Protein AF-A0A2P2KUY6-F1 (afdb_monomer)

Organism: Rhizophora mucronata (NCBI:txid61149)

Solvent-accessible surface area (backbone atoms only — not comparable to full-atom values): 4201 Å² total; per-residue (Å²): 130,90,56,81,73,67,66,56,64,82,43,42,68,60,49,54,50,52,53,52,50,54,56,62,58,66,76,46,86,75,69,43,91,91,45,80,85,53,72,73,91,76,87,81,84,88,62,99,76,70,82,80,84,69,74,90,81,86,126

Radius of gyration: 20.1 Å; Cα contacts (8 Å, |Δi|>4): 9; chains: 1; bounding box: 25×44×57 Å

Mean predicted aligned error: 10.87 Å

Structure (mmCIF, N/CA/C/O backbone):
data_AF-A0A2P2KUY6-F1
#
_entry.id   AF-A0A2P2KUY6-F1
#
loop_
_atom_site.group_PDB
_atom_site.id
_atom_site.type_symbol
_atom_site.label_atom_id
_atom_site.label_alt_id
_atom_site.label_comp_id
_atom_site.label_asym_id
_atom_site.label_entity_id
_atom_site.label_seq_id
_atom_site.pdbx_PDB_ins_code
_atom_site.Cartn_x
_atom_site.Cartn_y
_atom_site.Cartn_z
_atom_site.occupancy
_atom_site.B_iso_or_equiv
_atom_site.auth_seq_id
_atom_site.auth_comp_id
_atom_site.auth_asym_id
_atom_site.auth_atom_id
_atom_site.pdbx_PDB_model_num
ATOM 1 N N . MET A 1 1 ? 8.821 5.297 -36.116 1.00 48.62 1 MET A N 1
ATOM 2 C CA . MET A 1 1 ? 7.772 4.839 -35.181 1.00 48.62 1 MET A CA 1
ATOM 3 C C . MET A 1 1 ? 8.470 4.205 -33.990 1.00 48.62 1 MET A C 1
ATOM 5 O O . MET A 1 1 ? 9.164 3.221 -34.218 1.00 48.62 1 MET A O 1
ATOM 9 N N . PRO A 1 2 ? 8.401 4.764 -32.770 1.00 47.50 2 PRO A N 1
ATOM 10 C CA . PRO A 1 2 ? 8.981 4.088 -31.619 1.00 47.50 2 PRO A CA 1
ATOM 11 C C . PRO A 1 2 ? 8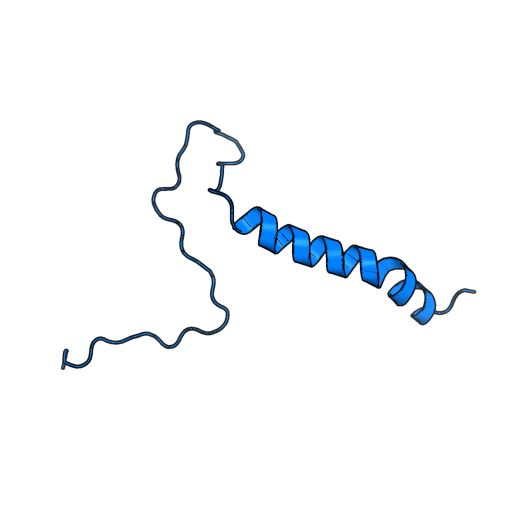.129 2.848 -31.321 1.00 47.50 2 PRO A C 1
ATOM 13 O O . PRO A 1 2 ? 6.915 2.940 -31.146 1.00 47.50 2 PRO A O 1
ATOM 16 N N . THR A 1 3 ? 8.752 1.675 -31.370 1.00 52.50 3 THR A N 1
ATOM 17 C CA . THR A 1 3 ? 8.124 0.383 -31.091 1.00 52.50 3 THR A CA 1
ATOM 18 C C . THR A 1 3 ? 7.827 0.254 -29.595 1.00 52.50 3 THR A C 1
ATOM 20 O O . THR A 1 3 ? 8.577 0.743 -28.756 1.00 52.50 3 THR A O 1
ATOM 23 N N . SER A 1 4 ? 6.725 -0.423 -29.251 1.00 56.44 4 SER A N 1
ATOM 24 C CA . SER A 1 4 ? 6.170 -0.603 -27.891 1.00 56.44 4 SER A CA 1
ATOM 25 C C . SER A 1 4 ? 7.198 -0.907 -26.776 1.00 56.44 4 SER A C 1
ATOM 27 O O . SER A 1 4 ? 6.990 -0.544 -25.619 1.00 56.44 4 SER A O 1
ATOM 29 N N . GLN A 1 5 ? 8.347 -1.496 -27.113 1.00 54.50 5 GLN A N 1
ATOM 30 C CA . GLN A 1 5 ? 9.421 -1.829 -26.176 1.00 54.50 5 GLN A CA 1
ATOM 31 C C . GLN A 1 5 ? 10.176 -0.609 -25.607 1.00 54.50 5 GLN A C 1
ATOM 33 O O . GLN A 1 5 ? 10.639 -0.672 -24.468 1.00 54.50 5 GLN A O 1
ATOM 38 N N . THR A 1 6 ? 10.261 0.525 -26.318 1.00 48.53 6 THR A N 1
ATOM 39 C CA . THR A 1 6 ? 11.008 1.709 -25.835 1.00 48.53 6 THR A CA 1
ATOM 40 C C . THR A 1 6 ? 10.260 2.516 -24.768 1.00 48.53 6 THR A C 1
ATOM 42 O O . THR A 1 6 ? 10.880 3.262 -24.014 1.00 48.53 6 THR A O 1
ATOM 45 N N . ILE A 1 7 ? 8.938 2.350 -24.653 1.00 53.38 7 ILE A N 1
ATOM 46 C CA . ILE A 1 7 ? 8.104 3.069 -23.670 1.00 53.38 7 ILE A CA 1
ATOM 47 C C . ILE A 1 7 ? 8.332 2.527 -22.243 1.00 53.38 7 ILE A C 1
ATOM 49 O O . ILE A 1 7 ? 8.242 3.276 -21.266 1.00 53.38 7 ILE A O 1
ATOM 53 N N . ASN A 1 8 ? 8.682 1.240 -22.122 1.00 57.12 8 ASN A N 1
ATOM 54 C CA . ASN A 1 8 ? 8.751 0.514 -20.850 1.00 57.12 8 ASN A CA 1
ATOM 55 C C . ASN A 1 8 ? 10.019 0.836 -20.028 1.00 57.12 8 ASN A C 1
ATOM 57 O O . ASN A 1 8 ? 9.966 0.929 -18.804 1.00 57.12 8 ASN A O 1
ATOM 61 N N . VAL A 1 9 ? 11.164 1.082 -20.674 1.00 58.53 9 VAL A N 1
ATOM 62 C CA . VAL A 1 9 ? 12.431 1.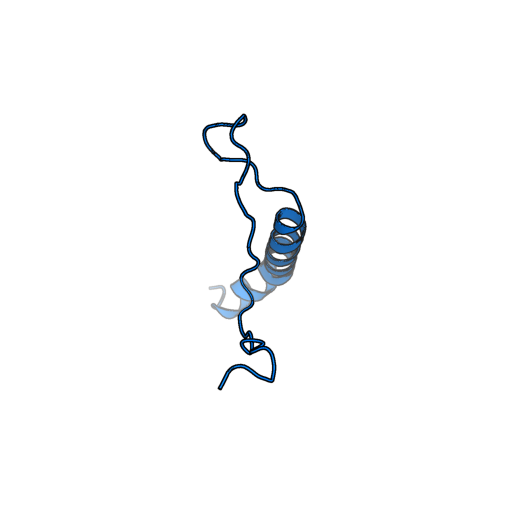306 -19.948 1.00 58.53 9 VAL A CA 1
ATOM 63 C C . VAL A 1 9 ? 12.531 2.732 -19.389 1.00 58.53 9 VAL A C 1
ATOM 65 O O . VAL A 1 9 ? 12.950 2.908 -18.248 1.00 58.53 9 VAL A O 1
ATOM 68 N N . TYR A 1 10 ? 12.060 3.741 -20.135 1.00 59.69 10 TYR A N 1
ATOM 69 C CA . TYR A 1 10 ? 12.179 5.165 -19.764 1.00 59.69 10 TYR A CA 1
ATOM 70 C C . TYR A 1 10 ? 11.402 5.550 -18.492 1.00 59.69 10 TYR A C 1
ATOM 72 O O . TYR A 1 10 ? 11.678 6.568 -17.862 1.00 59.69 10 TYR A O 1
ATOM 80 N N . HIS A 1 11 ? 10.428 4.726 -18.102 1.00 79.69 11 HIS A N 1
ATOM 81 C CA . HIS A 1 11 ? 9.597 4.938 -16.918 1.00 79.69 11 HIS A CA 1
ATOM 82 C C . HIS A 1 11 ? 9.896 3.945 -15.796 1.00 79.69 11 HIS A C 1
ATOM 84 O O . HIS A 1 11 ? 9.339 4.082 -14.707 1.00 79.69 11 HIS A O 1
ATOM 90 N N . ARG A 1 12 ? 10.786 2.970 -16.028 1.00 87.31 12 ARG A N 1
ATOM 91 C CA . ARG A 1 12 ? 11.052 1.884 -15.082 1.00 87.31 12 ARG A CA 1
ATOM 92 C C . ARG A 1 12 ? 11.505 2.416 -13.726 1.00 87.31 12 ARG A C 1
ATOM 94 O O . ARG A 1 12 ? 10.912 2.062 -12.715 1.00 87.31 12 ARG A O 1
ATOM 101 N N . GLU A 1 13 ? 12.499 3.300 -13.698 1.00 89.50 13 GLU A N 1
ATOM 102 C CA . GLU A 1 13 ? 13.007 3.878 -12.444 1.00 89.50 13 GLU A CA 1
ATOM 103 C C . GLU A 1 13 ? 11.947 4.714 -11.723 1.00 89.50 13 GLU A C 1
ATOM 105 O O . GLU A 1 13 ? 11.790 4.614 -10.507 1.00 89.50 13 GLU A O 1
ATOM 110 N N . ARG A 1 14 ? 11.154 5.489 -12.474 1.00 89.00 14 ARG A N 1
ATOM 111 C CA . ARG A 1 14 ? 10.044 6.271 -11.915 1.00 89.00 14 ARG A CA 1
ATOM 112 C C . ARG A 1 14 ? 8.987 5.364 -11.290 1.00 89.00 14 ARG A C 1
ATOM 114 O O . ARG A 1 14 ? 8.493 5.676 -10.212 1.00 89.00 14 ARG A O 1
ATOM 121 N N . HIS A 1 15 ? 8.649 4.256 -11.944 1.00 90.44 15 HIS A N 1
ATOM 122 C CA . HIS A 1 15 ? 7.685 3.287 -11.429 1.00 90.44 15 HIS A CA 1
ATOM 123 C C . HIS A 1 15 ? 8.218 2.574 -10.188 1.00 90.44 15 HIS A C 1
ATOM 125 O O . HIS A 1 15 ? 7.496 2.485 -9.201 1.00 90.44 15 HIS A O 1
ATOM 131 N N . ILE A 1 16 ? 9.484 2.141 -10.195 1.00 92.44 16 ILE A N 1
ATOM 132 C CA . ILE A 1 16 ? 10.134 1.549 -9.015 1.00 92.44 16 ILE A CA 1
ATOM 133 C C . ILE A 1 16 ? 10.071 2.530 -7.841 1.00 92.44 16 ILE A C 1
ATOM 135 O O . ILE A 1 16 ? 9.616 2.158 -6.761 1.00 92.44 16 ILE A O 1
ATOM 139 N N . LYS A 1 17 ? 10.435 3.797 -8.066 1.00 93.69 17 LYS A N 1
ATOM 140 C CA . LYS A 1 17 ? 10.387 4.831 -7.028 1.00 93.69 17 LYS A CA 1
ATOM 141 C C . LYS A 1 17 ? 8.961 5.103 -6.543 1.00 93.69 17 LYS A C 1
ATOM 143 O O . LYS A 1 17 ? 8.743 5.258 -5.348 1.00 93.69 17 LYS A O 1
ATOM 148 N N . ALA A 1 18 ? 7.977 5.133 -7.442 1.00 94.00 18 ALA A N 1
ATOM 149 C CA . ALA A 1 18 ? 6.572 5.301 -7.072 1.00 94.00 18 ALA A CA 1
ATOM 150 C C . ALA A 1 18 ? 6.063 4.136 -6.207 1.00 94.00 18 ALA A C 1
ATOM 152 O O . ALA A 1 18 ? 5.366 4.365 -5.219 1.00 94.00 18 ALA A O 1
ATOM 153 N N . ILE A 1 19 ? 6.461 2.903 -6.537 1.00 93.56 19 ILE A N 1
ATOM 154 C CA . ILE A 1 19 ? 6.151 1.712 -5.741 1.00 93.56 19 ILE A CA 1
ATOM 155 C C . ILE A 1 19 ? 6.808 1.819 -4.361 1.00 93.56 19 ILE A C 1
ATOM 157 O O . ILE A 1 19 ? 6.108 1.696 -3.360 1.00 93.56 19 ILE A O 1
ATOM 161 N N . GLN A 1 20 ? 8.108 2.116 -4.282 1.00 95.81 20 GLN A N 1
ATOM 162 C CA . GLN A 1 20 ? 8.827 2.271 -3.008 1.00 95.81 20 GLN A CA 1
ATOM 163 C C . GLN A 1 20 ? 8.195 3.351 -2.119 1.00 95.81 20 GLN A C 1
ATOM 165 O O . GLN A 1 20 ? 7.877 3.084 -0.960 1.00 95.81 20 GLN A O 1
ATOM 170 N N . ASN A 1 21 ? 7.891 4.520 -2.689 1.00 95.69 21 ASN A N 1
ATOM 171 C CA . ASN A 1 21 ? 7.211 5.603 -1.980 1.00 95.69 21 ASN A CA 1
ATOM 172 C C . ASN A 1 21 ? 5.849 5.167 -1.417 1.00 95.69 21 ASN A C 1
ATOM 174 O O . ASN A 1 21 ? 5.457 5.618 -0.344 1.00 95.69 21 ASN A O 1
ATOM 178 N N . SER A 1 22 ? 5.115 4.299 -2.122 1.00 92.62 22 SER A N 1
ATOM 179 C CA . SER A 1 22 ? 3.821 3.807 -1.637 1.00 92.62 22 SER A CA 1
ATOM 180 C C .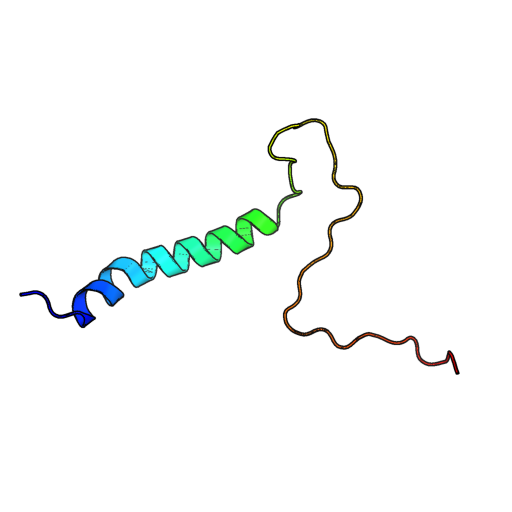 SER A 1 22 ? 3.967 2.990 -0.347 1.00 92.62 22 SER A C 1
ATOM 182 O O . SER A 1 22 ? 3.159 3.150 0.567 1.00 92.62 22 SER A O 1
ATOM 184 N N . PHE A 1 23 ? 5.029 2.189 -0.216 1.00 92.88 23 PHE A N 1
ATOM 185 C CA . PHE A 1 23 ? 5.326 1.466 1.023 1.00 92.88 23 PHE A CA 1
ATOM 186 C C . PHE A 1 23 ? 5.770 2.421 2.137 1.00 92.88 23 PHE A C 1
ATOM 188 O O . PHE A 1 23 ? 5.279 2.322 3.259 1.00 92.88 23 PHE A O 1
ATOM 19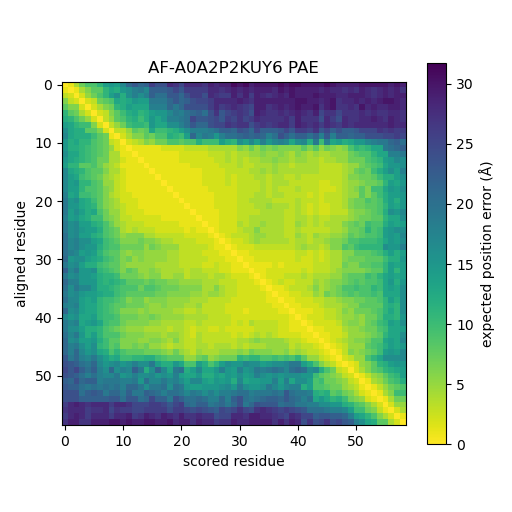5 N N . GLU A 1 24 ? 6.631 3.395 1.830 1.00 93.06 24 GLU A N 1
ATOM 196 C CA . GLU A 1 24 ? 7.101 4.379 2.817 1.00 93.06 24 GLU A CA 1
ATOM 197 C C . GLU A 1 24 ? 5.967 5.246 3.386 1.00 93.06 24 GLU A C 1
ATOM 199 O O . GLU A 1 24 ? 5.952 5.550 4.580 1.00 93.06 24 GLU A O 1
ATOM 204 N N . VAL A 1 25 ? 4.995 5.632 2.554 1.00 90.31 25 VAL A N 1
ATOM 205 C CA . VAL A 1 25 ? 3.813 6.391 2.991 1.00 90.31 25 VAL A CA 1
ATOM 206 C C . VAL A 1 25 ? 2.931 5.553 3.918 1.00 90.31 25 VAL A C 1
ATOM 208 O O . VAL A 1 25 ? 2.444 6.081 4.918 1.00 90.31 25 VAL A O 1
ATOM 211 N N . ASN A 1 26 ? 2.768 4.258 3.633 1.00 89.12 26 ASN A N 1
ATOM 212 C 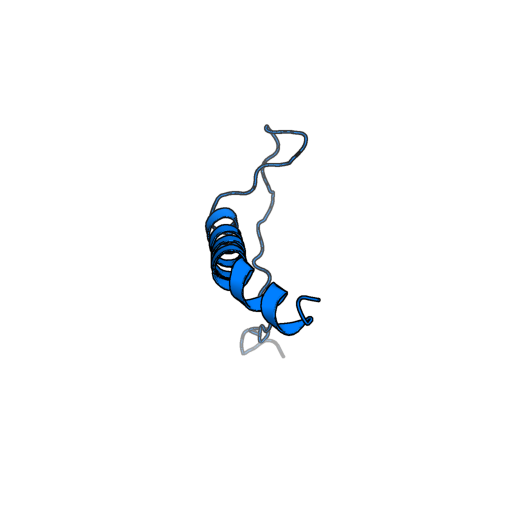CA . ASN A 1 26 ? 1.957 3.349 4.449 1.00 89.12 26 ASN A CA 1
ATOM 213 C C . ASN A 1 26 ? 2.574 3.028 5.824 1.00 89.12 26 ASN A C 1
ATOM 215 O O . ASN A 1 26 ? 1.858 2.568 6.707 1.00 89.12 26 ASN A O 1
ATOM 219 N N . ASN A 1 27 ? 3.860 3.324 6.049 1.00 87.25 27 ASN A N 1
ATOM 220 C CA . ASN A 1 27 ? 4.479 3.221 7.379 1.00 87.25 27 ASN A CA 1
ATOM 221 C C . ASN A 1 27 ? 4.067 4.355 8.338 1.00 87.25 27 ASN A C 1
ATOM 223 O O . ASN A 1 27 ? 4.450 4.346 9.508 1.00 87.25 27 ASN A O 1
ATOM 227 N N . ARG A 1 28 ? 3.326 5.362 7.863 1.00 87.62 28 ARG A N 1
ATOM 228 C CA . ARG A 1 28 ? 2.826 6.469 8.688 1.00 87.62 28 ARG A CA 1
ATOM 229 C C . ARG A 1 28 ? 1.406 6.180 9.160 1.00 87.62 28 ARG A C 1
ATOM 231 O O . ARG A 1 28 ? 0.638 5.518 8.471 1.00 87.62 28 ARG A O 1
ATOM 238 N N . SER A 1 29 ? 1.028 6.750 10.303 1.00 87.50 29 SER A N 1
ATOM 239 C CA . SER A 1 29 ? -0.352 6.664 10.785 1.00 87.50 29 SER A CA 1
ATOM 240 C C . SER A 1 29 ? -1.325 7.241 9.747 1.00 87.50 29 SER A C 1
ATOM 242 O O . SER A 1 29 ? -1.120 8.374 9.296 1.00 87.50 29 SER A O 1
ATOM 244 N N . PRO A 1 30 ? -2.385 6.505 9.369 1.00 90.81 30 PRO A N 1
ATOM 245 C CA . PRO A 1 30 ? -3.316 6.967 8.355 1.00 90.81 30 PRO A CA 1
ATOM 246 C C . PRO A 1 30 ? -4.122 8.161 8.869 1.00 90.81 30 PRO A C 1
ATOM 248 O O . PRO A 1 30 ? -4.541 8.211 10.027 1.00 90.81 30 PRO A O 1
ATOM 251 N N . VAL A 1 31 ? -4.355 9.121 7.976 1.00 91.69 31 VAL A N 1
ATOM 252 C CA . VAL A 1 31 ? -5.194 10.295 8.227 1.00 91.69 31 VAL A CA 1
ATOM 253 C C . VAL A 1 31 ? -6.446 10.163 7.378 1.00 91.69 31 VAL A C 1
ATOM 255 O O . VAL A 1 31 ? -6.363 9.912 6.175 1.00 91.69 31 VAL A O 1
ATOM 258 N N . HIS A 1 32 ? -7.613 10.337 7.993 1.00 94.25 32 HIS A N 1
ATOM 259 C CA . HIS A 1 32 ? -8.874 10.279 7.266 1.00 94.25 32 HIS A CA 1
ATOM 260 C C . HIS A 1 32 ? -8.945 11.403 6.222 1.00 94.25 32 HIS A C 1
ATOM 262 O O . HIS A 1 32 ? -8.725 12.575 6.536 1.00 94.25 32 HIS A O 1
ATOM 268 N N . VAL A 1 33 ? -9.293 11.050 4.982 1.00 94.50 33 VAL A N 1
ATOM 269 C CA . VAL A 1 33 ? -9.175 11.936 3.808 1.00 94.50 33 VAL A CA 1
ATOM 270 C C . VAL A 1 33 ? -9.986 13.225 3.957 1.00 94.50 33 VAL A C 1
ATOM 272 O O . VAL A 1 33 ? -9.490 14.309 3.663 1.00 94.50 33 VAL A O 1
ATOM 275 N N . THR A 1 34 ? -11.225 13.128 4.440 1.00 95.81 34 THR A N 1
ATOM 276 C CA . THR A 1 34 ? -12.144 14.278 4.528 1.00 95.81 34 THR A CA 1
ATOM 277 C C . THR A 1 34 ? -12.224 14.915 5.914 1.00 95.81 34 THR A C 1
ATOM 279 O O . THR A 1 34 ? -12.646 16.060 6.032 1.00 95.81 34 THR A O 1
ATOM 282 N N . SER A 1 35 ? -11.812 14.212 6.973 1.00 95.62 35 SER A N 1
ATOM 283 C CA . SER A 1 35 ? -12.014 14.645 8.361 1.00 95.62 35 SER A CA 1
ATOM 284 C C . SER A 1 35 ? -10.755 14.396 9.169 1.00 95.62 35 SER A C 1
ATOM 286 O O . SER A 1 35 ? -10.571 13.345 9.773 1.00 95.62 35 SER A O 1
ATOM 288 N N . LYS A 1 36 ? -9.870 15.392 9.186 1.00 91.62 36 LYS A N 1
ATOM 289 C CA . LYS A 1 36 ? -8.529 15.282 9.781 1.00 91.62 36 LYS A CA 1
ATOM 290 C C . LYS A 1 36 ? -8.530 14.984 11.287 1.00 91.62 36 LYS A C 1
ATOM 292 O O . LYS A 1 36 ? -7.501 14.588 11.819 1.00 91.62 36 LYS A O 1
ATOM 297 N N . ASN A 1 37 ? -9.667 15.171 11.958 1.00 93.50 37 ASN A N 1
ATOM 298 C CA . ASN A 1 37 ? -9.820 14.923 13.391 1.00 93.50 37 ASN A CA 1
ATOM 299 C C . ASN A 1 37 ? -10.188 13.465 13.709 1.00 93.50 37 ASN A C 1
ATOM 301 O O . ASN A 1 37 ? -10.053 13.048 14.859 1.00 93.50 37 ASN A O 1
ATOM 305 N N . LEU A 1 38 ? -10.656 12.692 12.720 1.00 94.94 38 LEU A N 1
ATOM 306 C CA . LEU A 1 38 ? -10.958 11.278 12.916 1.00 94.94 38 LEU A CA 1
ATOM 307 C C . LEU A 1 38 ? -9.664 10.477 13.029 1.00 94.94 38 LEU A C 1
ATOM 309 O O . LEU A 1 38 ? -8.762 10.594 12.198 1.00 94.94 38 LEU A O 1
ATOM 313 N N . ARG A 1 39 ? -9.605 9.636 14.061 1.00 92.94 39 ARG A N 1
ATOM 314 C CA . ARG A 1 39 ? -8.525 8.674 14.268 1.00 92.94 39 ARG A CA 1
ATOM 315 C C . ARG A 1 39 ? -9.000 7.282 13.849 1.00 92.94 39 ARG A C 1
ATOM 317 O O . ARG A 1 39 ? -10.168 6.965 14.075 1.00 92.94 39 ARG A O 1
ATOM 324 N N . PRO A 1 40 ? -8.129 6.460 13.242 1.00 92.75 40 PRO A N 1
ATOM 325 C CA . PRO A 1 40 ? -8.465 5.073 12.946 1.00 92.75 40 PRO A CA 1
ATOM 326 C C . PRO A 1 40 ? -8.744 4.317 14.252 1.00 92.75 40 PRO A C 1
ATOM 328 O O . PRO A 1 40 ? -8.022 4.495 15.232 1.00 92.75 40 PRO A O 1
ATOM 331 N N . ALA A 1 41 ? -9.785 3.483 14.261 1.00 92.94 41 ALA A N 1
ATOM 332 C CA . ALA A 1 41 ? -10.078 2.605 15.394 1.00 92.94 41 ALA A CA 1
ATOM 333 C C . ALA A 1 41 ? -9.062 1.454 15.482 1.00 92.94 41 ALA A C 1
ATOM 335 O O . ALA A 1 41 ? -8.556 1.147 16.555 1.00 92.94 41 ALA A O 1
ATOM 336 N N . GLU A 1 42 ? -8.726 0.869 14.334 1.00 91.69 42 GLU A N 1
ATOM 337 C CA . GLU A 1 42 ? -7.735 -0.191 14.179 1.00 91.69 42 GLU A CA 1
ATOM 338 C C . GLU A 1 42 ? -7.055 -0.037 12.811 1.00 91.69 42 GLU A C 1
ATOM 340 O O . GLU A 1 42 ? -7.671 0.439 11.852 1.00 91.69 42 GLU A O 1
ATOM 345 N N . VAL A 1 43 ? -5.777 -0.416 12.719 1.00 90.38 43 VAL A N 1
ATOM 346 C 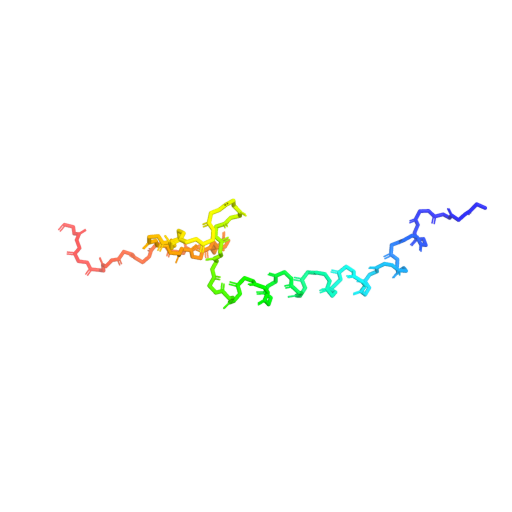CA . VAL A 1 43 ? -5.023 -0.468 11.460 1.00 90.38 43 VAL A CA 1
ATOM 347 C C . VAL A 1 43 ? -4.488 -1.884 11.294 1.00 90.38 43 VAL A C 1
ATOM 349 O O . VAL A 1 43 ? -3.590 -2.295 12.024 1.00 90.38 43 VAL A O 1
ATOM 352 N N . MET A 1 44 ? -5.029 -2.618 10.324 1.00 87.50 44 MET A N 1
ATOM 353 C CA . MET A 1 44 ? -4.621 -3.989 10.029 1.00 87.50 44 MET A CA 1
ATOM 354 C C . MET A 1 44 ? -3.815 -4.035 8.731 1.00 87.50 44 MET A C 1
ATOM 356 O O . MET A 1 44 ? -4.238 -3.506 7.702 1.00 87.50 44 MET A O 1
ATOM 360 N N . LEU A 1 45 ? -2.645 -4.673 8.779 1.00 86.25 45 LEU A N 1
ATOM 361 C CA . LEU A 1 45 ? -1.795 -4.855 7.606 1.00 86.25 45 LEU A CA 1
ATOM 362 C C . LEU A 1 45 ? -2.425 -5.872 6.651 1.00 86.25 45 LEU A C 1
ATOM 364 O O . LEU A 1 45 ? -2.804 -6.969 7.059 1.00 86.25 45 LEU A O 1
ATOM 368 N N . LEU A 1 46 ? -2.479 -5.531 5.363 1.00 84.56 46 LEU A N 1
ATOM 369 C CA . LEU A 1 46 ? -2.849 -6.483 4.323 1.00 84.56 46 LEU A CA 1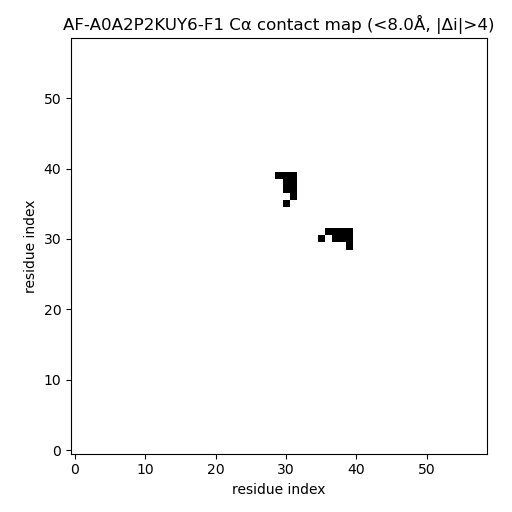
ATOM 370 C C . LEU A 1 46 ? -1.615 -7.295 3.922 1.00 84.56 46 LEU A C 1
ATOM 372 O O . LEU A 1 46 ? -0.791 -6.844 3.126 1.00 84.56 46 LEU A O 1
ATOM 376 N N . LEU A 1 47 ? -1.490 -8.495 4.481 1.00 84.81 47 LEU A N 1
ATOM 377 C CA . LEU A 1 47 ? -0.448 -9.444 4.102 1.0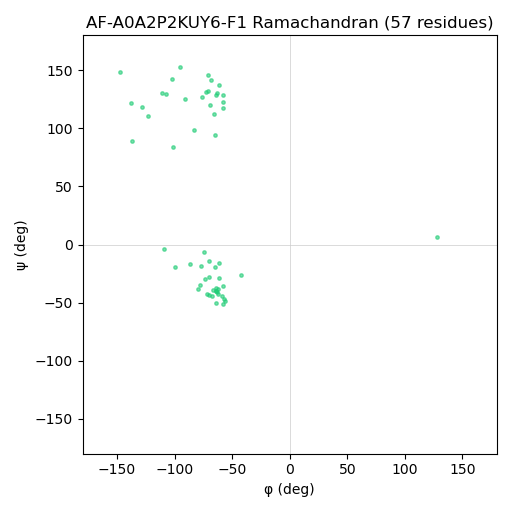0 84.81 47 LEU A CA 1
ATOM 378 C C . LEU A 1 47 ? -0.976 -10.351 2.973 1.00 84.81 47 LEU A C 1
ATOM 380 O O . LEU A 1 47 ? -2.027 -10.964 3.152 1.00 84.81 47 LEU A O 1
ATOM 384 N N . PRO A 1 48 ? -0.290 -10.456 1.815 1.00 77.69 48 PRO A N 1
ATOM 385 C CA . PRO A 1 48 ? -0.779 -11.222 0.658 1.00 77.69 48 PRO A CA 1
ATOM 386 C C . PRO A 1 48 ? -0.975 -12.716 0.938 1.00 77.69 48 PRO A C 1
ATOM 388 O O . PRO A 1 48 ? -1.811 -13.365 0.317 1.00 77.69 48 PRO A O 1
ATOM 391 N N . TYR A 1 49 ? -0.193 -13.252 1.874 1.00 73.88 49 TYR A N 1
ATOM 392 C CA . TYR A 1 49 ? -0.319 -14.603 2.391 1.00 73.88 49 TYR A CA 1
ATOM 393 C C . TYR A 1 49 ? -0.135 -14.536 3.902 1.00 73.88 49 TYR A C 1
ATOM 395 O O . TYR A 1 49 ? 0.893 -14.062 4.386 1.00 73.88 49 TYR A O 1
ATOM 403 N N . PHE A 1 50 ? -1.138 -14.983 4.643 1.00 67.81 50 PHE A N 1
ATOM 404 C CA . PHE A 1 50 ? -1.033 -15.177 6.078 1.00 67.81 50 PHE A CA 1
ATOM 40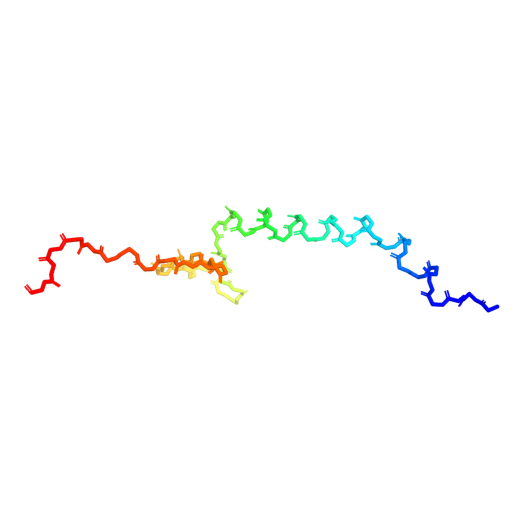5 C C . PHE A 1 50 ? -1.515 -16.590 6.379 1.00 67.81 50 PHE A C 1
ATOM 407 O O . PHE A 1 50 ? -2.667 -16.938 6.115 1.00 67.81 50 PHE A O 1
ATOM 414 N N . GLU A 1 51 ? -0.638 -17.427 6.930 1.00 72.38 51 GLU A N 1
ATOM 415 C CA . GLU A 1 51 ? -1.137 -18.573 7.677 1.00 72.38 51 GLU A CA 1
ATOM 416 C C . GLU A 1 51 ? -1.894 -18.022 8.878 1.00 72.38 51 GLU A C 1
ATOM 418 O O . GLU A 1 51 ? -1.401 -17.165 9.616 1.00 72.38 51 GLU A O 1
ATOM 423 N N . ARG A 1 52 ? -3.132 -18.479 9.064 1.00 71.56 52 ARG A N 1
ATOM 424 C CA . ARG A 1 52 ? -3.850 -18.173 10.294 1.00 71.56 52 ARG A CA 1
ATOM 425 C C . ARG A 1 52 ? -3.110 -18.876 11.421 1.00 71.56 52 ARG A C 1
ATOM 427 O O . ARG A 1 52 ? -3.121 -20.102 11.489 1.00 71.56 52 ARG A O 1
ATOM 434 N N . HIS A 1 53 ? -2.485 -18.099 12.300 1.00 70.25 53 HIS A N 1
ATOM 435 C CA . HIS A 1 53 ? -2.002 -18.611 13.571 1.00 70.25 53 HIS A CA 1
ATOM 436 C C . HIS A 1 53 ? -3.218 -19.040 14.396 1.00 70.25 53 HIS A C 1
ATOM 438 O O . HIS A 1 53 ? -3.862 -18.228 15.056 1.00 70.25 53 HIS A O 1
ATOM 444 N N . PHE A 1 54 ? -3.567 -20.321 14.318 1.00 68.94 54 PHE A N 1
ATOM 445 C CA . PHE A 1 54 ? -4.457 -20.927 15.293 1.00 68.94 54 PHE A CA 1
ATOM 446 C C . PHE A 1 54 ? -3.640 -21.170 16.562 1.00 68.94 54 PHE A C 1
ATOM 448 O O . PHE A 1 54 ? -2.578 -21.792 16.475 1.00 68.94 54 PHE A O 1
ATOM 455 N N . PRO A 1 55 ? -4.090 -20.696 17.734 1.00 71.62 55 PRO A N 1
ATOM 456 C CA . PRO A 1 55 ? -3.490 -21.115 18.989 1.00 71.62 55 PRO A CA 1
ATOM 457 C C . PRO A 1 55 ? -3.601 -22.641 19.081 1.00 71.62 55 PRO A C 1
ATOM 459 O O . PRO A 1 55 ? -4.705 -23.184 18.986 1.00 71.62 55 PRO A O 1
ATOM 462 N N . GLN A 1 56 ? -2.481 -23.351 19.230 1.00 65.06 56 GLN A N 1
ATOM 463 C CA . GLN A 1 56 ? -2.520 -24.783 19.525 1.00 65.06 56 GLN A CA 1
ATOM 464 C C . GLN A 1 56 ? -3.301 -25.002 20.834 1.00 65.06 56 GLN A C 1
ATOM 466 O O . GLN A 1 56 ? -2.870 -24.533 21.884 1.00 65.06 56 GLN A O 1
ATOM 471 N N . GLY A 1 57 ? -4.436 -25.713 20.776 1.00 59.16 57 GLY A N 1
ATOM 472 C CA . GLY A 1 57 ? -5.162 -26.171 21.972 1.00 59.16 57 GLY A CA 1
ATOM 473 C C . GLY A 1 57 ? -6.654 -25.837 22.076 1.00 59.16 57 GLY A C 1
ATOM 474 O O . GLY A 1 57 ? -7.238 -26.131 23.111 1.00 59.16 57 GLY A O 1
ATOM 475 N N . LEU A 1 58 ? -7.290 -25.263 21.050 1.00 52.41 58 LEU A N 1
ATOM 476 C CA . LEU A 1 58 ? -8.758 -25.188 20.965 1.00 52.41 58 LEU A CA 1
ATOM 477 C C . LEU A 1 58 ? -9.278 -26.267 20.004 1.00 52.41 58 LEU A C 1
ATOM 479 O O . LEU A 1 58 ? -9.477 -26.017 18.815 1.00 52.41 58 LEU A O 1
ATOM 483 N N . ILE A 1 59 ? -9.447 -27.474 20.544 1.00 52.78 59 ILE A N 1
ATOM 484 C CA . ILE A 1 59 ? -10.345 -28.526 20.042 1.00 52.78 59 ILE A CA 1
ATOM 485 C C . ILE A 1 59 ? -11.248 -28.946 21.192 1.00 52.78 59 ILE A C 1
ATOM 487 O O . ILE A 1 59 ? -10.715 -29.062 22.319 1.00 52.78 59 ILE A O 1
#

Sequence (59 aa):
MPTSQTINVYHRERHIKAIQNSFEVNNRSPVHVTSKNLRPAEVMLLLPYFERHFPQGLI

Foldseek 3Di:
DDDPVVVCPVCVVVVVVVVVVVVVVVVDQDADPPDRPDHDPDDDDDDVDDDPPDPPDDD

Secondary structure (DSSP, 8-state):
---THHHHHTTHHHHHHHHHHHHHHHTSPP--SS-TTPPPS------SS----PPTT--

pLDDT: mean 79.8, std 15.87, range [47.5, 95.81]